Protein AF-0000000073393541 (afdb_homodimer)

pLDDT: mean 94.12, std 8.36, range [52.19, 98.5]

Structure (mmCIF, N/CA/C/O backbone):
data_AF-0000000073393541-model_v1
#
loop_
_entity.id
_entity.type
_entity.pdbx_description
1 polymer 'CopG family transcriptional regulator'
#
loop_
_atom_site.group_PDB
_atom_site.id
_atom_site.type_symbol
_atom_site.label_atom_id
_atom_site.label_alt_id
_atom_site.label_comp_id
_atom_site.label_asym_id
_atom_site.label_entity_id
_atom_site.label_seq_id
_atom_site.pdbx_PDB_ins_code
_atom_site.Cartn_x
_atom_site.Cartn_y
_atom_site.Cartn_z
_atom_site.occupancy
_atom_site.B_iso_or_equiv
_atom_site.auth_seq_id
_atom_site.auth_comp_id
_atom_site.auth_asym_id
_atom_site.auth_atom_id
_atom_site.pdbx_PDB_model_num
ATOM 1 N N . MET A 1 1 ? 15.844 -5.203 15.719 1 52.47 1 MET A N 1
ATOM 2 C CA . MET A 1 1 ? 14.641 -5.969 15.406 1 52.47 1 MET A CA 1
ATOM 3 C C . MET A 1 1 ? 13.672 -5.145 14.562 1 52.47 1 MET A C 1
ATOM 5 O O . MET A 1 1 ? 13.289 -4.039 14.945 1 52.47 1 MET A O 1
ATOM 9 N N . THR A 1 2 ? 13.664 -5.398 13.344 1 65.62 2 THR A N 1
ATOM 10 C CA . THR A 1 2 ? 12.867 -4.566 12.453 1 65.62 2 THR A CA 1
ATOM 11 C C . THR A 1 2 ? 11.391 -4.648 12.812 1 65.62 2 THR A C 1
ATOM 13 O O . THR A 1 2 ? 10.812 -5.738 12.859 1 65.62 2 THR A O 1
ATOM 16 N N . LYS A 1 3 ? 10.961 -3.711 13.562 1 91.25 3 LYS A N 1
ATOM 17 C CA . LYS A 1 3 ? 9.578 -3.639 14.039 1 91.25 3 LYS A CA 1
ATOM 18 C C . LYS A 1 3 ? 8.602 -3.459 12.883 1 91.25 3 LYS A C 1
ATOM 20 O O . LYS A 1 3 ? 8.844 -2.648 11.984 1 91.25 3 LYS A O 1
ATOM 25 N N . ASN A 1 4 ? 7.625 -4.508 12.883 1 96.5 4 ASN A N 1
ATOM 26 C CA . ASN A 1 4 ? 6.555 -4.422 11.898 1 96.5 4 ASN A CA 1
ATOM 27 C C . ASN A 1 4 ? 5.219 -4.082 12.555 1 96.5 4 ASN A C 1
ATOM 29 O O . ASN A 1 4 ? 5.062 -4.219 13.766 1 96.5 4 ASN A O 1
ATOM 33 N N . LYS A 1 5 ? 4.297 -3.52 11.727 1 96.88 5 LYS A N 1
ATOM 34 C CA . LYS A 1 5 ? 2.93 -3.242 12.164 1 96.88 5 LYS A CA 1
ATOM 35 C C . LYS A 1 5 ? 1.92 -3.637 11.086 1 96.88 5 LYS A C 1
ATOM 37 O O . LYS A 1 5 ? 2.268 -3.748 9.914 1 96.88 5 LYS A O 1
ATOM 42 N N . ARG A 1 6 ? 0.728 -3.9 11.586 1 97.44 6 ARG A N 1
ATOM 43 C CA . ARG A 1 6 ? -0.378 -4.188 10.68 1 97.44 6 ARG A CA 1
ATOM 44 C C . ARG A 1 6 ? -1.164 -2.924 10.359 1 97.44 6 ARG A C 1
ATOM 46 O O . ARG A 1 6 ? -1.453 -2.121 11.242 1 97.44 6 ARG A O 1
ATOM 53 N N . VAL A 1 7 ? -1.438 -2.732 9.117 1 97.5 7 VAL A N 1
ATOM 54 C CA . VAL A 1 7 ? -2.205 -1.583 8.648 1 97.5 7 VAL A CA 1
ATOM 55 C C . VAL A 1 7 ? -3.287 -2.045 7.676 1 97.5 7 VAL A C 1
ATOM 57 O O . VAL A 1 7 ? -3.033 -2.885 6.809 1 97.5 7 VAL A O 1
ATOM 60 N N . THR A 1 8 ? -4.512 -1.562 7.887 1 97.94 8 THR A N 1
ATOM 61 C CA . THR A 1 8 ? -5.594 -1.827 6.945 1 97.94 8 THR A CA 1
ATOM 62 C C . THR A 1 8 ? -5.777 -0.651 5.992 1 97.94 8 THR A C 1
ATOM 64 O O . THR A 1 8 ? -5.879 0.499 6.426 1 97.94 8 THR A O 1
ATOM 67 N N . ILE A 1 9 ? -5.848 -1.034 4.695 1 97.81 9 ILE A N 1
ATOM 68 C CA . ILE A 1 9 ? -6.012 -0.007 3.672 1 97.81 9 ILE A CA 1
ATOM 69 C C . ILE A 1 9 ? -7.223 -0.338 2.801 1 97.81 9 ILE A C 1
ATOM 71 O O . ILE A 1 9 ? -7.617 -1.501 2.689 1 97.81 9 ILE A O 1
ATOM 75 N N . THR A 1 10 ? -7.785 0.772 2.305 1 97.75 10 THR A N 1
ATOM 76 C CA . THR A 1 10 ? -8.828 0.658 1.296 1 97.75 10 THR A CA 1
ATOM 77 C C . THR A 1 10 ? -8.297 1.024 -0.085 1 97.75 10 THR A C 1
ATOM 79 O O . THR A 1 10 ? -7.82 2.143 -0.295 1 97.75 10 THR A O 1
ATOM 82 N N . ILE A 1 11 ? -8.453 -0.015 -1.105 1 97.81 11 ILE A N 1
ATOM 83 C CA . ILE A 1 11 ? -7.812 0.213 -2.395 1 97.81 11 ILE A CA 1
ATOM 84 C C . ILE A 1 11 ? -8.781 -0.132 -3.523 1 97.81 11 ILE A C 1
ATOM 86 O O . ILE A 1 11 ? -9.688 -0.955 -3.346 1 97.81 11 ILE A O 1
ATOM 90 N N . ASN A 1 12 ? -8.586 0.565 -4.668 1 98.19 12 ASN A N 1
ATOM 91 C CA . ASN A 1 12 ? -9.336 0.234 -5.879 1 98.19 12 ASN A CA 1
ATOM 92 C C . ASN A 1 12 ? -9.125 -1.223 -6.281 1 98.19 12 ASN A C 1
ATOM 94 O O . ASN A 1 12 ? -7.992 -1.699 -6.348 1 98.19 12 ASN A O 1
ATOM 98 N N . ASN A 1 13 ? -10.234 -1.884 -6.531 1 98.06 13 ASN A N 1
ATOM 99 C CA . ASN A 1 13 ? -10.188 -3.312 -6.82 1 98.06 13 ASN A CA 1
ATOM 100 C C . ASN A 1 13 ? -9.367 -3.605 -8.078 1 98.06 13 ASN A C 1
ATOM 102 O O . ASN A 1 13 ? -8.609 -4.57 -8.109 1 98.06 13 ASN A O 1
ATOM 106 N N . ASP A 1 14 ? -9.555 -2.834 -9.094 1 97.62 14 ASP A N 1
ATOM 107 C CA . ASP A 1 14 ? -8.852 -3.062 -10.359 1 97.62 14 ASP A CA 1
ATOM 108 C C . ASP A 1 14 ? -7.352 -2.836 -10.203 1 97.62 14 ASP A C 1
ATOM 110 O O . ASP A 1 14 ? -6.547 -3.602 -10.734 1 97.62 14 ASP A O 1
ATOM 114 N N . LEU A 1 15 ? -6.984 -1.836 -9.461 1 98.19 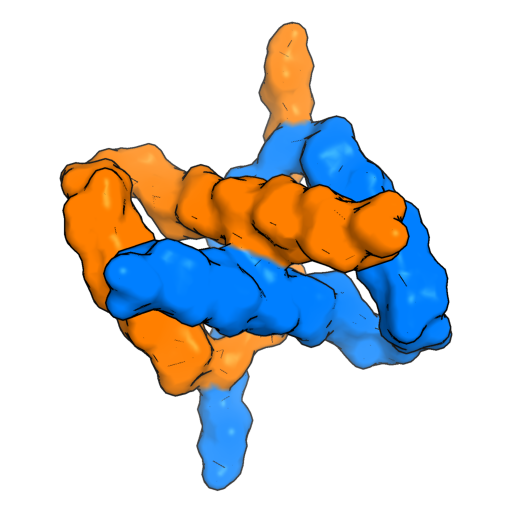15 LEU A N 1
ATOM 115 C CA . LEU A 1 15 ? -5.574 -1.607 -9.156 1 98.19 15 LEU A CA 1
ATOM 116 C C . LEU A 1 15 ? -4.988 -2.781 -8.375 1 98.19 15 LEU A C 1
ATOM 118 O O . LEU A 1 15 ? -3.912 -3.279 -8.711 1 98.19 15 LEU A O 1
ATOM 122 N N . ASP A 1 16 ? -5.73 -3.193 -7.391 1 98.06 16 ASP A N 1
ATOM 123 C CA . ASP A 1 16 ? -5.281 -4.312 -6.57 1 98.06 16 ASP A CA 1
ATOM 124 C C . ASP A 1 16 ? -5.043 -5.559 -7.422 1 98.06 16 ASP A C 1
ATOM 126 O O . ASP A 1 16 ? -4.039 -6.254 -7.25 1 98.06 16 ASP A O 1
ATOM 130 N N . LEU A 1 17 ? -5.969 -5.789 -8.312 1 97.19 17 LEU A N 1
ATOM 131 C CA . LEU A 1 17 ? -5.871 -6.973 -9.156 1 97.19 17 LEU A CA 1
ATOM 132 C C . LEU A 1 17 ? -4.621 -6.91 -10.031 1 97.19 17 LEU A C 1
ATOM 134 O O . LEU A 1 17 ? -3.902 -7.902 -10.172 1 97.19 17 LEU A O 1
ATOM 138 N N . HIS A 1 18 ? -4.379 -5.824 -10.625 1 97.25 18 HIS A N 1
ATOM 139 C CA . HIS A 1 18 ? -3.195 -5.648 -11.461 1 97.25 18 HIS A CA 1
ATOM 140 C C . HIS A 1 18 ? -1.916 -5.766 -10.641 1 97.25 18 HIS A C 1
ATOM 142 O O . HIS A 1 18 ? -0.963 -6.426 -11.062 1 97.25 18 HIS A O 1
ATOM 148 N N . PHE A 1 19 ? -1.891 -5.176 -9.445 1 98.19 19 PHE A N 1
ATOM 149 C CA . PHE A 1 19 ? -0.755 -5.227 -8.531 1 98.19 19 PHE A CA 1
ATOM 150 C C . PHE A 1 19 ? -0.459 -6.664 -8.117 1 98.19 19 PHE A C 1
ATOM 152 O O . PHE A 1 19 ? 0.694 -7.098 -8.148 1 98.19 19 PHE A O 1
ATOM 159 N N . ARG A 1 20 ? -1.496 -7.391 -7.863 1 97.62 20 ARG A N 1
ATOM 160 C CA . ARG A 1 20 ? -1.357 -8.773 -7.422 1 97.62 20 ARG A CA 1
ATOM 161 C C . ARG A 1 20 ? -0.774 -9.648 -8.531 1 97.62 20 ARG A C 1
ATOM 163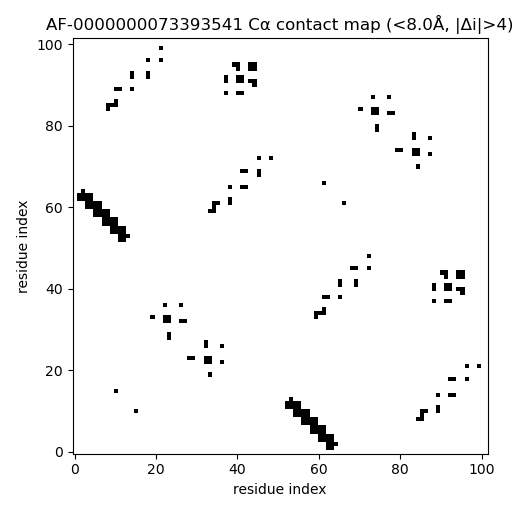 O O . ARG A 1 20 ? 0.095 -10.484 -8.273 1 97.62 20 ARG A O 1
ATOM 170 N N . LYS A 1 21 ? -1.246 -9.391 -9.688 1 96.31 21 LYS A N 1
ATOM 171 C CA . LYS A 1 21 ? -0.782 -10.188 -10.82 1 96.31 21 LYS A CA 1
ATOM 172 C C . LYS A 1 21 ? 0.722 -10.023 -11.031 1 96.31 21 LYS A C 1
ATOM 174 O O . LYS A 1 21 ? 1.444 -11.008 -11.172 1 96.31 21 LYS A O 1
ATOM 179 N N . LEU A 1 22 ? 1.191 -8.867 -10.953 1 96.44 22 LEU A N 1
ATOM 180 C CA . LEU A 1 22 ? 2.6 -8.578 -11.203 1 96.44 22 LEU A CA 1
ATOM 181 C C . LEU A 1 22 ? 3.455 -8.953 -9.992 1 96.44 22 LEU A C 1
ATOM 183 O O . LEU A 1 22 ? 4.508 -9.578 -10.148 1 96.44 22 LEU A O 1
ATOM 187 N N . ALA A 1 23 ? 2.979 -8.648 -8.805 1 96.5 23 ALA A N 1
ATOM 188 C CA . ALA A 1 23 ? 3.764 -8.82 -7.586 1 96.5 23 ALA A CA 1
ATOM 189 C C . ALA A 1 23 ? 3.91 -10.297 -7.23 1 96.5 23 ALA A C 1
ATOM 191 O O . ALA A 1 23 ? 4.973 -10.727 -6.773 1 96.5 23 ALA A O 1
ATOM 192 N N . SER A 1 24 ? 2.816 -10.984 -7.457 1 95.38 24 SER A N 1
ATOM 193 C CA . SER A 1 24 ? 2.881 -12.406 -7.109 1 95.38 24 SER A CA 1
ATOM 194 C C . SER A 1 24 ? 3.887 -13.141 -7.988 1 95.38 24 SER A C 1
ATOM 196 O O . SER A 1 24 ? 4.633 -13.992 -7.504 1 95.38 24 SER A O 1
ATOM 198 N N . SER A 1 25 ? 3.867 -12.758 -9.312 1 92.94 25 SER A N 1
ATOM 199 C CA . SER A 1 25 ? 4.82 -13.352 -10.242 1 92.94 25 SER A CA 1
ATOM 200 C C . SER A 1 25 ? 6.25 -12.961 -9.898 1 92.94 25 SER A C 1
ATOM 202 O O . SER A 1 25 ? 7.145 -13.805 -9.859 1 92.94 25 SER A O 1
ATOM 204 N N . LYS A 1 26 ? 6.438 -11.758 -9.508 1 94.44 26 LYS A N 1
ATOM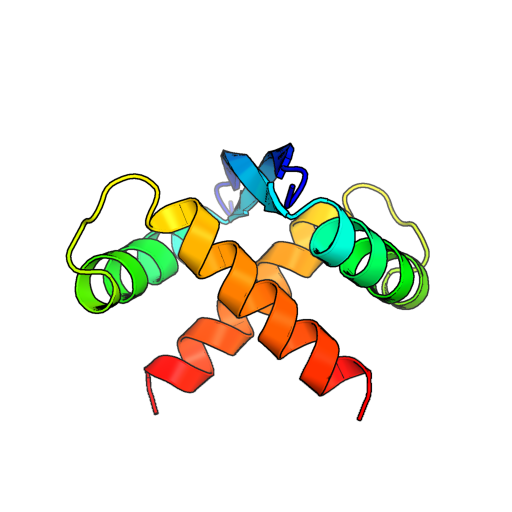 205 C CA . LYS A 1 26 ? 7.766 -11.242 -9.195 1 94.44 26 LYS A CA 1
ATOM 206 C C . LYS A 1 26 ? 8.312 -11.867 -7.914 1 94.44 26 LYS A C 1
ATOM 208 O O . LYS A 1 26 ? 9.516 -12.125 -7.809 1 94.44 26 LYS A O 1
ATOM 213 N N . MET A 1 27 ? 7.434 -12.188 -6.926 1 94 27 MET A N 1
ATOM 214 C CA . MET A 1 27 ? 7.867 -12.633 -5.605 1 94 27 MET A CA 1
ATOM 215 C C . MET A 1 27 ? 7.633 -14.133 -5.434 1 94 27 MET A C 1
ATOM 217 O O . MET A 1 27 ? 7.668 -14.648 -4.312 1 94 27 MET A O 1
ATOM 221 N N . LEU A 1 28 ? 7.363 -14.727 -6.516 1 92.88 28 LEU A N 1
ATOM 222 C CA . LEU A 1 28 ? 7.262 -16.188 -6.609 1 92.88 28 LEU A CA 1
ATOM 223 C C . LEU A 1 28 ? 6.25 -16.719 -5.605 1 92.88 28 LEU A C 1
ATOM 225 O O . LEU A 1 28 ? 6.48 -17.766 -4.984 1 92.88 28 LEU A O 1
ATOM 229 N N . PHE A 1 29 ? 5.305 -15.93 -5.234 1 88.5 29 PHE A N 1
ATOM 230 C CA . PHE A 1 29 ? 4.18 -16.359 -4.41 1 88.5 29 PHE A CA 1
ATOM 231 C C . PHE A 1 29 ? 4.652 -16.75 -3.018 1 88.5 29 PHE A C 1
ATOM 233 O O . PHE A 1 29 ? 4.066 -17.641 -2.387 1 88.5 29 PHE A O 1
ATOM 240 N N . GLU A 1 30 ? 5.766 -16.219 -2.609 1 91.44 30 GLU A N 1
ATOM 241 C CA . GLU A 1 30 ? 6.215 -16.469 -1.243 1 91.44 30 GLU A CA 1
ATOM 242 C C . GLU A 1 30 ? 5.234 -15.891 -0.227 1 91.44 30 GLU A C 1
ATOM 244 O O . GLU A 1 30 ? 4.484 -14.961 -0.54 1 91.44 30 GLU A O 1
ATOM 249 N N . THR A 1 31 ? 5.27 -16.484 0.865 1 93.25 31 THR A N 1
ATOM 250 C CA . THR A 1 31 ? 4.395 -16.031 1.941 1 93.25 31 THR A CA 1
ATOM 251 C C . THR A 1 31 ? 4.648 -14.555 2.252 1 93.25 31 THR A C 1
ATOM 253 O O . THR A 1 31 ? 5.797 -14.125 2.367 1 93.25 31 THR A O 1
ATOM 256 N N . GLY A 1 32 ? 3.607 -13.742 2.291 1 94.75 32 GLY A N 1
ATOM 257 C CA . GLY A 1 32 ? 3.717 -12.344 2.662 1 94.75 32 GLY A CA 1
ATOM 258 C C . GLY A 1 32 ? 4.105 -11.445 1.5 1 94.75 32 GLY A C 1
ATOM 259 O O . GLY A 1 32 ? 4.445 -10.281 1.697 1 94.75 32 GLY A O 1
ATOM 260 N N . TRP A 1 33 ? 4.055 -12.07 0.327 1 95.44 33 TRP A N 1
ATOM 261 C CA . TRP A 1 33 ? 4.543 -11.359 -0.85 1 95.44 33 TRP A CA 1
ATOM 262 C C . TRP A 1 33 ? 3.779 -10.055 -1.051 1 95.44 33 TRP A C 1
ATOM 264 O O . TRP A 1 33 ? 4.344 -9.062 -1.518 1 95.44 33 TRP A O 1
ATOM 274 N N . TYR A 1 34 ? 2.58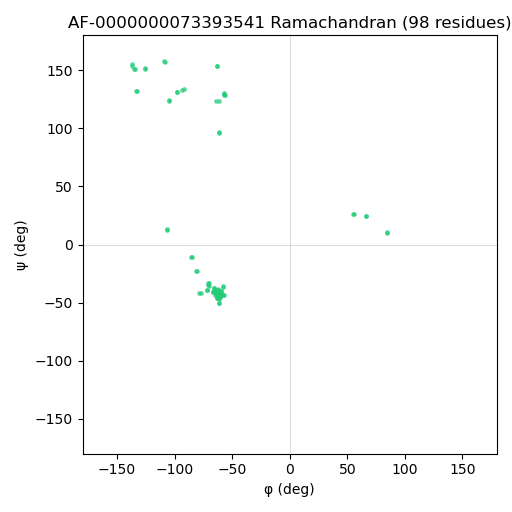4 -10.008 -0.788 1 96.94 34 TYR A N 1
ATOM 275 C CA . TYR A 1 34 ? 1.774 -8.812 -1.024 1 96.94 34 TYR A CA 1
ATOM 276 C C . TYR A 1 34 ? 2.289 -7.637 -0.211 1 96.94 34 TYR A C 1
ATOM 278 O O . TYR A 1 34 ? 2.562 -6.566 -0.761 1 96.94 34 TYR A O 1
ATOM 286 N N . SER A 1 35 ? 2.5 -7.844 1.135 1 97.62 35 SER A N 1
ATOM 287 C CA . SER A 1 35 ? 3.006 -6.797 2.018 1 97.62 35 SER A CA 1
ATOM 288 C C . SER A 1 35 ? 4.402 -6.344 1.597 1 97.62 35 SER A C 1
ATOM 290 O O . SER A 1 35 ? 4.707 -5.148 1.624 1 97.62 35 SER A O 1
ATOM 292 N N . LYS A 1 36 ? 5.148 -7.301 1.189 1 96.88 36 LYS A N 1
ATOM 293 C CA . LYS A 1 36 ? 6.504 -6.977 0.75 1 96.88 36 LYS A CA 1
ATOM 294 C C . LYS A 1 36 ? 6.48 -6.094 -0.494 1 96.88 36 LYS A C 1
ATOM 296 O O . LYS A 1 36 ? 7.27 -5.152 -0.607 1 96.88 36 LYS A O 1
ATOM 301 N N . ALA A 1 37 ? 5.613 -6.445 -1.405 1 97.94 37 ALA A N 1
ATOM 302 C CA . ALA A 1 37 ? 5.492 -5.656 -2.629 1 97.94 37 ALA A CA 1
ATOM 303 C C . ALA A 1 37 ? 4.973 -4.254 -2.328 1 97.94 37 ALA A C 1
ATOM 305 O O . ALA A 1 37 ? 5.41 -3.279 -2.945 1 97.94 37 ALA A O 1
ATOM 306 N N . VAL A 1 38 ? 4.062 -4.137 -1.396 1 98.44 38 VAL A N 1
ATOM 307 C CA . VAL A 1 38 ? 3.578 -2.824 -0.987 1 98.44 38 VAL A CA 1
ATOM 308 C C . VAL A 1 38 ? 4.719 -2.021 -0.367 1 98.44 38 VAL A C 1
ATOM 310 O O . VAL A 1 38 ? 4.863 -0.826 -0.637 1 98.44 38 VAL A O 1
ATOM 313 N N . GLU A 1 39 ? 5.598 -2.654 0.438 1 98.44 39 GLU A N 1
ATOM 314 C CA . GLU A 1 39 ? 6.754 -1.971 1.015 1 98.44 39 GLU A CA 1
ATOM 315 C C . GLU A 1 39 ? 7.688 -1.452 -0.075 1 98.44 39 GLU A C 1
ATOM 317 O O . GLU A 1 39 ? 8.164 -0.318 -0.003 1 98.44 39 GLU A O 1
ATOM 322 N N . GLU A 1 40 ? 7.875 -2.287 -1.076 1 97.81 40 GLU A N 1
ATOM 323 C CA . GLU A 1 40 ? 8.688 -1.853 -2.205 1 97.81 40 GLU A CA 1
ATOM 324 C C . GLU A 1 40 ? 8.078 -0.641 -2.898 1 97.81 40 GLU A C 1
ATOM 326 O O . GLU A 1 40 ? 8.789 0.289 -3.283 1 97.81 40 GLU A O 1
ATOM 331 N N . ALA A 1 41 ? 6.785 -0.717 -3.104 1 98.5 41 ALA A N 1
ATOM 332 C CA . ALA A 1 41 ? 6.055 0.385 -3.723 1 98.5 41 ALA A CA 1
ATOM 333 C C . ALA A 1 41 ? 6.191 1.664 -2.902 1 98.5 41 ALA A C 1
ATOM 335 O O . ALA A 1 41 ? 6.414 2.744 -3.455 1 98.5 41 ALA A O 1
ATOM 336 N N . MET A 1 42 ? 6.086 1.528 -1.579 1 98.5 42 MET A N 1
ATOM 337 C CA . MET A 1 42 ? 6.215 2.678 -0.688 1 98.5 42 MET A CA 1
ATOM 338 C C . MET A 1 42 ? 7.621 3.264 -0.755 1 98.5 42 MET A C 1
ATOM 340 O O . MET A 1 42 ? 7.793 4.484 -0.76 1 98.5 42 MET A O 1
ATOM 344 N N . GLU A 1 43 ? 8.625 2.473 -0.82 1 98.25 43 GLU A N 1
ATOM 345 C CA . GLU A 1 43 ? 10 2.934 -0.939 1 98.25 43 GLU A CA 1
ATOM 346 C C . GLU A 1 43 ? 10.219 3.705 -2.24 1 98.25 43 GLU A C 1
ATOM 348 O O . GLU A 1 43 ? 10.828 4.773 -2.24 1 98.25 43 GLU A O 1
ATOM 353 N N . LEU A 1 44 ? 9.703 3.148 -3.332 1 97.38 44 LEU A N 1
ATOM 354 C CA . LEU A 1 44 ? 9.805 3.812 -4.629 1 97.38 44 LEU A CA 1
ATOM 355 C C . LEU A 1 44 ? 9.109 5.172 -4.594 1 97.38 44 LEU A C 1
ATOM 357 O O . LEU A 1 44 ? 9.633 6.152 -5.137 1 97.38 44 LEU A O 1
ATOM 361 N N . TRP A 1 45 ? 7.949 5.168 -4.027 1 97.38 45 TRP A N 1
ATOM 362 C CA . TRP A 1 45 ? 7.168 6.395 -3.92 1 97.38 45 TRP A CA 1
ATOM 363 C C . TRP A 1 45 ? 7.914 7.449 -3.113 1 97.38 45 TRP A C 1
ATOM 365 O O . TRP A 1 45 ? 7.984 8.609 -3.514 1 97.38 45 TRP A O 1
ATOM 375 N N . ILE A 1 46 ? 8.547 7.074 -2 1 97.38 46 ILE A N 1
ATOM 376 C CA . ILE A 1 46 ? 9.312 7.984 -1.154 1 97.38 46 ILE A CA 1
ATOM 377 C C . ILE A 1 46 ? 10.492 8.547 -1.941 1 97.38 46 ILE A C 1
ATOM 379 O O . ILE A 1 46 ? 10.766 9.75 -1.882 1 97.38 46 ILE A O 1
ATOM 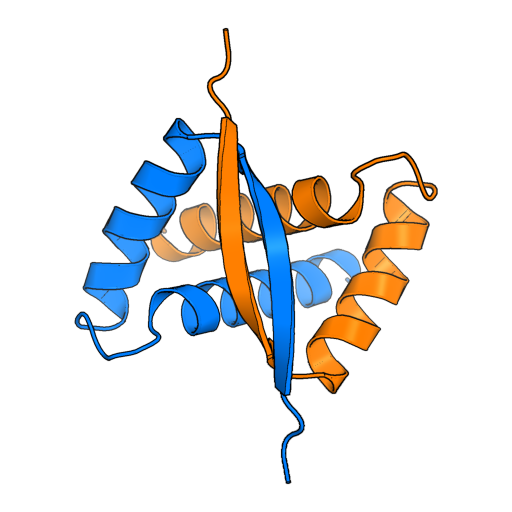383 N N . GLU A 1 47 ? 11.133 7.66 -2.617 1 96 47 GLU A N 1
ATOM 384 C CA . GLU A 1 47 ? 12.266 8.086 -3.43 1 96 47 GLU A CA 1
ATOM 385 C C . GLU A 1 47 ? 11.844 9.102 -4.484 1 96 47 GLU A C 1
ATOM 387 O O . GLU A 1 47 ? 12.555 10.078 -4.738 1 96 47 GLU A O 1
ATOM 392 N N . ASN A 1 48 ? 10.711 8.906 -5.09 1 93.5 48 ASN A N 1
ATOM 393 C CA . ASN A 1 48 ? 10.195 9.789 -6.133 1 93.5 48 ASN A CA 1
ATOM 394 C C . ASN A 1 48 ? 9.758 11.133 -5.562 1 93.5 48 ASN A C 1
ATOM 396 O O . ASN A 1 48 ? 9.93 12.172 -6.203 1 93.5 48 ASN A O 1
ATOM 400 N N . GLU A 1 49 ? 9.195 11.102 -4.336 1 91.5 49 GLU A N 1
ATOM 401 C CA . GLU A 1 49 ? 8.695 12.328 -3.719 1 91.5 49 GLU A CA 1
ATOM 402 C C . GLU A 1 49 ? 9.828 13.133 -3.092 1 91.5 49 GLU A C 1
ATOM 404 O O . GLU A 1 49 ? 9.695 14.344 -2.887 1 91.5 49 GLU A O 1
ATOM 409 N N . SER A 1 50 ? 10.93 12.453 -2.779 1 85.75 50 SER A N 1
ATOM 410 C CA . SER A 1 50 ? 12.062 13.133 -2.156 1 85.75 50 SER A CA 1
ATOM 411 C C . SER A 1 50 ? 12.969 13.773 -3.203 1 85.75 50 SER A C 1
ATOM 413 O O . SER A 1 50 ? 13.883 14.523 -2.863 1 85.75 50 SER A O 1
ATOM 415 N N . LEU A 1 51 ? 12.734 13.43 -4.445 1 73.62 51 LEU A N 1
ATOM 416 C CA . LEU A 1 51 ? 13.492 14.031 -5.535 1 73.62 51 LEU A CA 1
ATOM 417 C C . LEU A 1 51 ? 12.891 15.383 -5.926 1 73.62 51 LEU A C 1
ATOM 419 O O . LEU A 1 51 ? 13.625 16.328 -6.219 1 73.62 51 LEU A O 1
ATOM 423 N N . MET B 1 1 ? -18.734 2.461 -11.031 1 52.19 1 MET B N 1
ATOM 424 C CA . MET B 1 1 ? -18.484 2.566 -9.602 1 52.19 1 MET B CA 1
ATOM 425 C C . MET B 1 1 ? -17.141 1.935 -9.234 1 52.19 1 MET B C 1
ATOM 427 O O . MET B 1 1 ? -16.906 0.762 -9.523 1 52.19 1 MET B O 1
ATOM 431 N N . THR B 1 2 ? -16.219 2.705 -9.07 1 65.88 2 THR B 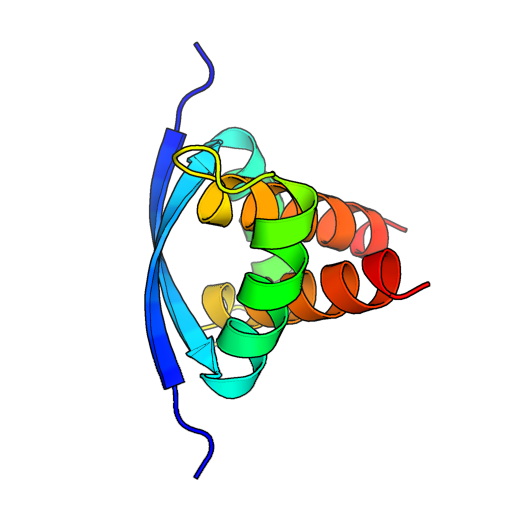N 1
ATOM 432 C CA . THR B 1 2 ? -14.875 2.166 -8.836 1 65.88 2 THR B CA 1
ATOM 433 C C . THR B 1 2 ? -14.852 1.335 -7.559 1 65.88 2 THR B C 1
ATOM 435 O O . THR B 1 2 ? -15.219 1.821 -6.488 1 65.88 2 THR B O 1
ATOM 438 N N . LYS B 1 3 ? -14.977 0.078 -7.727 1 91 3 LYS B N 1
ATOM 439 C CA . LYS B 1 3 ? -15.008 -0.886 -6.629 1 91 3 LYS B CA 1
ATOM 440 C C . LYS B 1 3 ? -13.711 -0.858 -5.832 1 91 3 LYS B C 1
A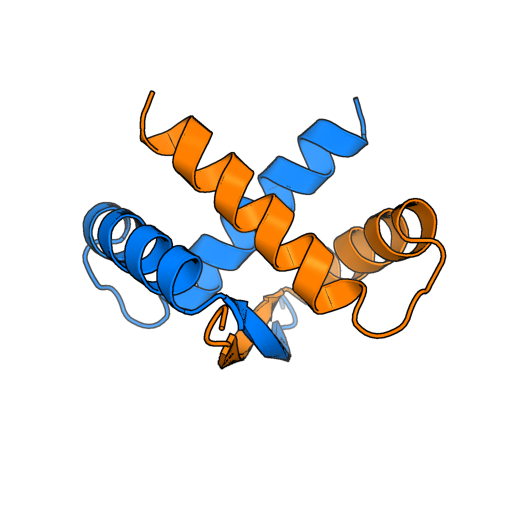TOM 442 O O . LYS B 1 3 ? -12.625 -0.811 -6.41 1 91 3 LYS B O 1
ATOM 447 N N . ASN B 1 4 ? -13.953 -0.605 -4.445 1 96.38 4 ASN B N 1
ATOM 448 C CA . ASN B 1 4 ? -12.82 -0.655 -3.523 1 96.38 4 ASN B CA 1
ATOM 449 C C . ASN B 1 4 ? -12.898 -1.877 -2.611 1 96.38 4 ASN B C 1
ATOM 451 O O . ASN B 1 4 ? -13.953 -2.502 -2.488 1 96.38 4 ASN B O 1
ATOM 455 N N . 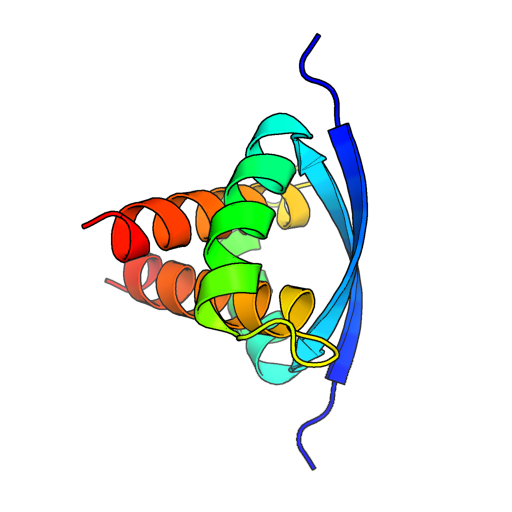LYS B 1 5 ? -11.719 -2.27 -2.072 1 96.62 5 LYS B N 1
ATOM 456 C CA . LYS B 1 5 ? -11.633 -3.348 -1.092 1 96.62 5 LYS B CA 1
ATOM 457 C C . LYS B 1 5 ? -10.68 -2.986 0.042 1 96.62 5 LYS B C 1
ATOM 459 O O . LYS B 1 5 ? -9.797 -2.139 -0.127 1 96.62 5 LYS B O 1
ATOM 464 N N . ARG B 1 6 ? -10.969 -3.609 1.155 1 97.38 6 ARG B N 1
ATOM 465 C CA . ARG B 1 6 ? -10.078 -3.455 2.303 1 97.38 6 ARG B CA 1
ATOM 466 C C . ARG B 1 6 ? -9.023 -4.555 2.332 1 97.38 6 ARG B C 1
ATOM 468 O O . ARG B 1 6 ? -9.336 -5.727 2.111 1 97.38 6 ARG B O 1
ATOM 475 N N . VAL B 1 7 ? -7.82 -4.172 2.545 1 97.44 7 VAL B N 1
ATOM 476 C CA . VAL B 1 7 ? -6.703 -5.109 2.625 1 97.44 7 VAL B CA 1
ATOM 477 C C . VAL B 1 7 ? -5.844 -4.785 3.846 1 97.44 7 VAL B C 1
ATOM 479 O O . VAL B 1 7 ? -5.566 -3.615 4.121 1 97.44 7 VAL B O 1
ATOM 482 N N . THR B 1 8 ? -5.512 -5.809 4.625 1 97.94 8 THR B N 1
ATOM 483 C CA . THR B 1 8 ? -4.586 -5.641 5.742 1 97.94 8 THR B CA 1
ATOM 484 C C . THR B 1 8 ? -3.176 -6.066 5.348 1 97.94 8 THR B C 1
ATOM 486 O O . THR B 1 8 ? -2.979 -7.156 4.812 1 97.94 8 THR B O 1
ATOM 489 N N . ILE B 1 9 ? -2.238 -5.16 5.672 1 97.88 9 ILE B N 1
ATOM 490 C CA . ILE B 1 9 ? -0.845 -5.434 5.34 1 97.88 9 ILE B CA 1
ATOM 491 C C . ILE B 1 9 ? 0.019 -5.312 6.594 1 97.88 9 ILE B C 1
ATOM 493 O O . ILE B 1 9 ? -0.35 -4.625 7.547 1 97.88 9 ILE B O 1
ATOM 497 N N . THR B 1 10 ? 1.105 -6.098 6.527 1 97.81 10 THR B N 1
ATOM 498 C CA . THR B 1 10 ? 2.154 -5.98 7.535 1 97.81 10 THR B CA 1
ATOM 499 C C . THR B 1 10 ? 3.369 -5.254 6.969 1 97.81 10 THR B C 1
ATOM 501 O O . THR B 1 10 ? 3.965 -5.699 5.984 1 97.81 10 THR B O 1
ATOM 504 N N . ILE B 1 11 ? 3.787 -4.074 7.723 1 97.75 11 ILE B N 1
ATOM 505 C CA . ILE B 1 11 ? 4.828 -3.242 7.129 1 97.75 11 ILE B CA 1
ATOM 506 C C . ILE B 1 11 ? 5.855 -2.861 8.195 1 97.75 11 ILE B C 1
ATOM 508 O O . ILE B 1 11 ? 5.531 -2.801 9.383 1 97.75 11 ILE B O 1
ATOM 512 N N . ASN B 1 12 ? 7.102 -2.658 7.727 1 98.19 12 ASN B N 1
ATOM 513 C CA . ASN B 1 12 ? 8.148 -2.135 8.602 1 98.19 12 ASN B CA 1
ATOM 514 C C . ASN B 1 12 ? 7.75 -0.797 9.211 1 98.19 12 ASN B C 1
ATOM 516 O O . ASN B 1 12 ? 7.316 0.112 8.5 1 98.19 12 ASN B O 1
ATOM 520 N N . ASN B 1 13 ? 7.898 -0.722 10.516 1 98.06 13 ASN B N 1
ATOM 521 C CA . ASN B 1 13 ? 7.457 0.463 11.25 1 98.06 13 ASN B CA 1
ATOM 522 C C . ASN B 1 13 ? 8.188 1.716 10.781 1 98.06 13 ASN B C 1
ATOM 524 O O . ASN B 1 13 ? 7.586 2.779 10.641 1 98.06 13 ASN B O 1
ATOM 528 N N . ASP B 1 14 ? 9.461 1.627 10.594 1 97.62 14 ASP B N 1
ATOM 529 C CA . ASP B 1 14 ? 10.266 2.781 10.195 1 97.62 14 ASP B CA 1
ATOM 530 C C . ASP B 1 14 ? 9.891 3.252 8.797 1 97.62 14 ASP B C 1
ATOM 532 O O . ASP B 1 14 ? 9.789 4.453 8.547 1 97.62 14 ASP B O 1
ATOM 536 N N . LEU B 1 15 ? 9.656 2.326 7.914 1 98.19 15 LEU B N 1
ATOM 537 C CA . LEU B 1 15 ? 9.18 2.672 6.578 1 98.19 15 LEU B CA 1
ATOM 538 C C . LEU B 1 15 ? 7.828 3.371 6.648 1 98.19 15 LEU B C 1
ATOM 540 O O . LEU B 1 15 ? 7.629 4.41 6.016 1 98.19 15 LEU B O 1
ATOM 544 N N . ASP B 1 16 ? 6.953 2.797 7.426 1 98.06 16 ASP B N 1
ATOM 545 C CA . ASP B 1 16 ? 5.621 3.371 7.582 1 98.06 16 ASP B CA 1
ATOM 546 C C . ASP B 1 16 ? 5.699 4.812 8.086 1 98.06 16 ASP B C 1
ATOM 548 O O . ASP B 1 16 ? 4.992 5.688 7.582 1 98.06 16 ASP B O 1
ATOM 552 N N . LEU B 1 17 ? 6.562 5.004 9.047 1 97.19 17 LEU B N 1
ATOM 553 C CA . LEU B 1 17 ? 6.695 6.336 9.625 1 97.19 17 LEU B CA 1
ATOM 554 C C . LEU B 1 17 ? 7.18 7.34 8.586 1 97.19 17 LEU B C 1
ATOM 556 O O . LEU B 1 17 ? 6.652 8.453 8.5 1 97.19 17 LEU B O 1
ATOM 560 N N . HIS B 1 18 ? 8.156 7 7.848 1 97.25 18 HIS B N 1
ATOM 561 C CA . HIS B 1 18 ? 8.672 7.871 6.801 1 97.25 18 HIS B CA 1
ATOM 562 C C . HIS B 1 18 ? 7.621 8.125 5.727 1 97.25 18 HIS B C 1
ATOM 564 O O . HIS B 1 18 ? 7.441 9.266 5.285 1 97.25 18 HIS B O 1
ATOM 570 N N . PHE B 1 19 ? 6.875 7.09 5.328 1 98.19 19 PHE B N 1
ATOM 571 C CA . PHE B 1 19 ? 5.812 7.18 4.332 1 98.19 19 PHE B CA 1
ATOM 572 C C . PHE B 1 19 ? 4.707 8.117 4.809 1 98.19 19 PHE B C 1
ATOM 574 O O . PHE B 1 19 ? 4.258 8.984 4.055 1 98.19 19 PHE B O 1
ATOM 581 N N . ARG B 1 20 ? 4.375 8.008 6.055 1 97.56 20 ARG B N 1
ATOM 582 C CA . ARG B 1 20 ? 3.311 8.828 6.629 1 97.56 20 ARG B CA 1
ATOM 583 C C . ARG B 1 20 ? 3.703 10.297 6.656 1 97.56 20 ARG B C 1
ATOM 585 O O . ARG B 1 20 ? 2.891 11.172 6.34 1 97.56 20 ARG B O 1
ATOM 592 N N . LYS B 1 21 ? 4.926 10.516 6.996 1 96.31 21 LYS B N 1
ATOM 593 C CA . LYS B 1 21 ? 5.406 11.891 7.082 1 96.31 21 LYS B CA 1
ATOM 594 C C . LYS B 1 21 ? 5.309 12.594 5.734 1 96.31 21 LYS B C 1
ATOM 596 O O . LYS B 1 21 ? 4.785 13.703 5.645 1 96.31 21 LYS B O 1
ATOM 601 N N . LEU B 1 22 ? 5.703 11.953 4.727 1 96.44 22 LEU B N 1
ATOM 602 C CA . LEU B 1 22 ? 5.723 12.539 3.391 1 96.44 22 LEU B CA 1
ATOM 603 C C . LEU B 1 22 ? 4.32 12.586 2.795 1 96.44 22 LEU B C 1
ATOM 605 O O . LEU B 1 22 ? 3.908 13.602 2.232 1 96.44 22 LEU B O 1
ATOM 609 N N . ALA B 1 23 ? 3.559 11.516 2.98 1 96.44 23 ALA B N 1
ATOM 610 C CA . ALA B 1 23 ? 2.254 11.375 2.34 1 96.44 23 ALA B CA 1
ATOM 611 C C . ALA B 1 23 ? 1.23 12.312 2.965 1 96.44 23 ALA B C 1
ATOM 613 O O . ALA B 1 23 ? 0.398 12.891 2.262 1 96.44 23 ALA B O 1
ATOM 614 N N . SER B 1 24 ? 1.34 12.406 4.266 1 95.19 24 SER B N 1
ATOM 615 C CA . SER B 1 24 ? 0.372 13.266 4.934 1 95.19 24 SER B CA 1
ATOM 616 C C . SER B 1 24 ? 0.557 14.727 4.523 1 95.19 24 SER B C 1
ATOM 618 O O . SER B 1 24 ? -0.422 15.445 4.324 1 95.19 24 SER B O 1
ATOM 620 N N . SER B 1 25 ? 1.883 15.117 4.406 1 92.81 25 SER B N 1
ATOM 621 C CA . SER B 1 25 ? 2.193 16.469 3.963 1 92.81 25 SER B CA 1
ATOM 622 C C . SER B 1 25 ? 1.737 16.703 2.525 1 92.81 25 SER B C 1
ATOM 624 O O . SER B 1 25 ? 1.114 17.719 2.223 1 92.81 25 SER B O 1
ATOM 626 N N . LYS B 1 26 ? 1.905 15.734 1.715 1 94.25 26 LYS B N 1
ATOM 627 C CA . LYS B 1 26 ? 1.562 15.844 0.3 1 94.25 26 LYS B CA 1
ATOM 628 C C . LYS B 1 26 ? 0.049 15.883 0.103 1 94.25 26 LYS B C 1
ATOM 630 O O . LYS B 1 26 ? -0.449 16.594 -0.78 1 94.25 26 LYS B O 1
ATOM 635 N N . MET B 1 27 ? -0.74 15.172 0.958 1 93.56 27 MET B N 1
ATOM 636 C CA . MET B 1 27 ? -2.176 15.008 0.751 1 93.56 27 MET B CA 1
ATOM 637 C C . MET B 1 27 ? -2.971 15.852 1.74 1 93.56 27 MET B C 1
ATOM 639 O O . MET B 1 27 ? -4.172 15.641 1.917 1 93.56 27 MET B O 1
ATOM 643 N N . LEU B 1 28 ? -2.258 16.703 2.346 1 92.5 28 LEU B N 1
ATOM 644 C CA . LEU B 1 28 ? -2.834 17.719 3.213 1 92.5 28 LEU B CA 1
ATOM 645 C C . LEU B 1 28 ? -3.707 17.094 4.293 1 92.5 28 LEU B C 1
ATOM 647 O O . LEU B 1 28 ? -4.781 17.609 4.609 1 92.5 28 LEU B O 1
ATOM 651 N N . PHE B 1 29 ? -3.447 15.898 4.652 1 88 29 PHE B N 1
ATOM 652 C CA . PHE B 1 29 ? -4.09 15.227 5.773 1 88 29 PHE B CA 1
ATOM 653 C C . PHE B 1 29 ? -5.57 15 5.496 1 88 29 PHE B C 1
ATOM 655 O O . PHE B 1 29 ? -6.391 15.031 6.414 1 88 29 PHE B O 1
ATOM 662 N N . GLU B 1 30 ? -5.914 14.953 4.234 1 90.81 30 GLU B N 1
ATOM 663 C CA . GLU B 1 30 ? -7.297 14.625 3.902 1 90.81 30 GLU B CA 1
ATOM 664 C C . GLU B 1 30 ? -7.652 13.211 4.363 1 90.81 30 GLU B C 1
ATOM 666 O O . GLU B 1 30 ? -6.773 12.367 4.531 1 90.81 30 GLU B O 1
ATOM 671 N N . THR B 1 31 ? -8.867 13.07 4.582 1 92.94 31 THR B N 1
ATOM 672 C CA . THR B 1 31 ? -9.367 11.766 5.008 1 92.94 31 THR B CA 1
ATOM 673 C C . THR B 1 31 ? -8.984 10.688 3.998 1 92.94 31 THR B C 1
ATOM 675 O O . THR B 1 31 ? -9.141 10.883 2.791 1 92.94 31 THR B O 1
ATOM 678 N N . GLY B 1 32 ? -8.398 9.602 4.457 1 94.62 32 GLY B N 1
ATOM 679 C CA . GLY B 1 32 ? -8.078 8.477 3.598 1 94.62 32 GLY B CA 1
ATOM 680 C C . GLY B 1 32 ? -6.762 8.633 2.865 1 94.62 32 GLY B C 1
ATOM 681 O O . GLY B 1 32 ? -6.461 7.875 1.944 1 94.62 32 GLY B O 1
ATOM 682 N N . TRP B 1 33 ? -6.051 9.672 3.301 1 95.31 33 TRP B N 1
ATOM 683 C CA . TRP B 1 33 ? -4.828 10.016 2.58 1 95.31 33 TRP B CA 1
ATOM 684 C C . TRP B 1 33 ? -3.861 8.836 2.557 1 95.31 33 TRP B C 1
ATOM 686 O O . TRP B 1 33 ? -3.123 8.648 1.587 1 95.31 33 TRP B O 1
ATOM 696 N N . TYR B 1 34 ? -3.793 8.102 3.529 1 96.88 34 TYR B N 1
ATOM 697 C CA . TYR B 1 34 ? -2.84 6.996 3.611 1 96.88 34 TYR B CA 1
ATOM 698 C C . TYR B 1 34 ? -3.088 5.98 2.506 1 96.88 34 TYR B C 1
ATOM 700 O O . TYR B 1 34 ? -2.174 5.641 1.748 1 96.88 34 TYR B O 1
ATOM 708 N N . SER B 1 35 ? -4.375 5.523 2.352 1 97.56 35 SER B N 1
ATOM 709 C CA . SER B 1 35 ? -4.746 4.559 1.321 1 97.56 35 SER B CA 1
ATOM 710 C C . SER B 1 35 ? -4.496 5.121 -0.075 1 97.56 35 SER B C 1
ATOM 712 O O . SER B 1 35 ? -4.023 4.406 -0.962 1 97.56 35 SER B O 1
ATOM 714 N N . LYS B 1 36 ? -4.793 6.367 -0.183 1 96.81 36 LYS B N 1
ATOM 715 C CA . LYS B 1 36 ? -4.582 7.008 -1.478 1 96.81 36 LYS B CA 1
ATOM 716 C C . LYS B 1 36 ? -3.104 7.027 -1.85 1 96.81 36 LYS B C 1
ATOM 718 O O . LYS B 1 36 ? -2.746 6.789 -3.006 1 96.81 36 LYS B O 1
ATOM 723 N N . ALA B 1 37 ? -2.273 7.336 -0.869 1 97.81 37 ALA B N 1
ATOM 724 C CA . ALA B 1 37 ? -0.832 7.359 -1.105 1 97.81 37 ALA B CA 1
ATOM 725 C C . ALA B 1 37 ? -0.305 5.961 -1.419 1 97.81 37 ALA B C 1
ATOM 727 O O . ALA B 1 37 ? 0.58 5.797 -2.264 1 97.81 37 ALA B O 1
ATOM 728 N N . VAL B 1 38 ? -0.828 4.965 -0.766 1 98.5 38 VAL B N 1
ATOM 729 C CA . VAL B 1 38 ? -0.443 3.592 -1.066 1 98.5 38 VAL B CA 1
ATOM 730 C C . VAL B 1 38 ? -0.852 3.24 -2.496 1 98.5 38 VAL B C 1
ATOM 732 O O . VAL B 1 38 ? -0.09 2.604 -3.227 1 98.5 38 VAL B O 1
ATOM 735 N N . GLU B 1 39 ? -2.051 3.676 -2.957 1 98.44 39 GLU B N 1
ATOM 736 C CA . GLU B 1 39 ? -2.482 3.439 -4.332 1 98.44 39 GLU B CA 1
ATOM 737 C C . GLU B 1 39 ? -1.529 4.09 -5.328 1 98.44 39 GLU B C 1
ATOM 739 O O . GLU B 1 39 ? -1.165 3.479 -6.336 1 98.44 39 GLU B O 1
ATOM 744 N N . GLU B 1 40 ? -1.113 5.297 -4.992 1 97.81 40 GLU B N 1
ATOM 745 C CA . GLU B 1 40 ? -0.135 5.969 -5.844 1 97.81 40 GLU B CA 1
ATOM 746 C C . GLU B 1 40 ? 1.168 5.176 -5.914 1 97.81 40 GLU B C 1
ATOM 748 O O . GLU B 1 40 ? 1.771 5.059 -6.984 1 97.81 40 GLU B O 1
ATOM 753 N N . ALA B 1 41 ? 1.62 4.719 -4.766 1 98.5 41 ALA B N 1
ATOM 754 C CA . ALA B 1 41 ? 2.836 3.914 -4.688 1 98.5 41 ALA B CA 1
ATOM 755 C C . ALA B 1 41 ? 2.709 2.646 -5.527 1 98.5 41 ALA B C 1
ATOM 757 O O . ALA B 1 41 ? 3.637 2.277 -6.25 1 98.5 41 ALA B O 1
ATOM 758 N N . MET B 1 42 ? 1.527 1.997 -5.449 1 98.5 42 MET B N 1
ATOM 759 C CA . MET B 1 42 ? 1.282 0.78 -6.219 1 98.5 42 MET B CA 1
ATOM 760 C C . MET B 1 42 ? 1.295 1.071 -7.715 1 98.5 42 MET B C 1
ATOM 762 O O . MET B 1 42 ? 1.839 0.292 -8.5 1 98.5 42 MET B O 1
ATOM 766 N N . GLU B 1 43 ? 0.736 2.141 -8.141 1 98.25 43 GLU B N 1
ATOM 767 C CA . GLU B 1 43 ? 0.739 2.533 -9.547 1 98.25 43 GLU B CA 1
ATOM 768 C C . GLU B 1 43 ? 2.16 2.773 -10.047 1 98.25 43 GLU B C 1
ATOM 770 O O . GLU B 1 43 ? 2.525 2.314 -11.133 1 98.25 43 GLU B O 1
ATOM 775 N N . LEU B 1 44 ? 2.949 3.496 -9.25 1 97.44 44 LEU B N 1
ATOM 776 C CA . LEU B 1 44 ? 4.34 3.752 -9.602 1 97.44 44 LEU B CA 1
ATOM 777 C C . LEU B 1 44 ? 5.117 2.447 -9.734 1 97.44 44 LEU B C 1
ATOM 779 O O . LEU B 1 44 ? 5.922 2.287 -10.656 1 97.44 44 LEU B O 1
ATOM 783 N N . TRP B 1 45 ? 4.91 1.598 -8.797 1 97.38 45 TRP B N 1
ATOM 784 C CA . TRP B 1 45 ? 5.582 0.302 -8.789 1 97.38 45 TRP B CA 1
ATOM 785 C C . TRP B 1 45 ? 5.223 -0.51 -10.023 1 97.38 45 TRP B C 1
ATOM 787 O O . TRP B 1 45 ? 6.098 -1.089 -10.672 1 97.38 45 TRP B O 1
ATOM 797 N N . ILE B 1 46 ? 3.961 -0.53 -10.422 1 97.38 46 ILE B N 1
ATOM 798 C CA . ILE B 1 46 ? 3.492 -1.249 -11.602 1 97.38 46 ILE B CA 1
ATOM 799 C C . ILE B 1 46 ? 4.152 -0.675 -12.852 1 97.38 46 ILE B C 1
ATOM 801 O O . ILE B 1 46 ? 4.605 -1.423 -13.727 1 97.38 46 ILE B O 1
ATOM 805 N N . GLU B 1 47 ? 4.152 0.611 -12.883 1 95.94 47 GLU B N 1
ATOM 806 C CA . GLU B 1 47 ? 4.777 1.279 -14.016 1 95.94 47 GLU B CA 1
ATOM 807 C C . GLU B 1 47 ? 6.258 0.914 -14.133 1 95.94 47 GLU B C 1
ATOM 809 O O . GLU B 1 47 ? 6.77 0.711 -15.234 1 95.94 47 GLU B O 1
ATOM 814 N N . ASN B 1 48 ? 6.949 0.821 -13.016 1 93.5 48 ASN B N 1
ATOM 815 C CA . ASN B 1 48 ? 8.367 0.497 -12.984 1 93.5 48 ASN B CA 1
ATOM 816 C C . ASN B 1 48 ? 8.625 -0.961 -13.359 1 93.5 48 ASN B C 1
ATOM 818 O O . ASN B 1 48 ? 9.617 -1.276 -14.016 1 93.5 48 ASN B O 1
ATOM 822 N N . GLU B 1 49 ? 7.688 -1.838 -12.961 1 91.19 49 GLU B N 1
ATOM 823 C CA . GLU B 1 49 ? 7.859 -3.264 -13.219 1 91.19 49 GLU B CA 1
ATOM 824 C C . GLU B 1 49 ? 7.441 -3.619 -14.648 1 91.19 49 GLU B C 1
ATOM 826 O O . GLU B 1 49 ? 7.871 -4.641 -15.188 1 91.19 49 GLU B O 1
ATOM 831 N N . SER B 1 50 ? 6.598 -2.781 -15.258 1 84.75 50 SER B N 1
ATOM 832 C CA . SER B 1 50 ? 6.121 -3.041 -16.609 1 84.75 50 SER B CA 1
ATOM 833 C C . SER B 1 50 ? 7.098 -2.508 -17.656 1 84.75 50 SER B C 1
ATOM 835 O O . SER B 1 50 ? 6.953 -2.777 -18.844 1 84.75 50 SER B O 1
ATOM 837 N N . LEU B 1 51 ? 8.047 -1.746 -17.203 1 72.25 51 LEU B N 1
ATOM 838 C CA . LEU B 1 51 ? 9.078 -1.24 -18.094 1 72.25 51 LEU B CA 1
ATOM 839 C C . LEU B 1 51 ? 10.188 -2.273 -18.297 1 72.25 51 LEU B C 1
ATOM 841 O O . LEU B 1 51 ? 10.703 -2.436 -19.406 1 72.25 51 LEU B O 1
#

Secondary structure (DSSP, 8-state):
---EEEEEEEEEHHHHHHHHHHHHHHTTT-TTHHHHHHHHHHHHHHHHHH-/---EEEEEEEEEHHHHHHHHHHHHHHTTT-TTHHHHHHHHHHHHHHHHHH-

Radius of gyration: 12.97 Å; Cα contacts (8 Å, |Δi|>4): 120; chains: 2; bounding box: 33×34×34 Å

Foldseek 3Di:
DPDDDDDDDDDDPVVLVVLCVVQCVVVVVDPPSSVVSVVVVVVVVVVVVVD/DPDDDDDDDDDDPVVLVVLCVVQCVVVVVPPPSSVVSVVVVVVVVVVVVVD

Sequence (102 aa):
MTKNKRVTITINNDLDLHFRKLASSKMLFETGWYSKAVEEAMELWIENESLMTKNKRVTITINNDLDLHFRKLASSKMLFETGWYSKAVEEAMELWIENESL

Organism: Methanobrevibacter smithii (strain ATCC 35061 / DSM 861 / OCM 144 / PS) (NCBI:txid420247)

Solvent-accessible surface area (backbone atoms only — not comparable to full-atom values): 5766 Å² total; per-residue (Å²): 126,90,50,66,43,78,45,78,35,58,41,51,43,68,58,49,52,55,50,47,58,54,42,37,64,74,47,69,65,40,89,64,37,68,31,52,45,50,51,51,13,46,52,52,40,50,55,62,71,72,104,126,89,50,66,42,78,46,79,35,58,40,50,41,68,58,50,52,55,50,48,57,54,41,37,63,74,46,68,66,40,87,64,36,66,32,52,46,50,51,52,11,47,52,52,40,50,55,62,71,74,103